Protein AF-A0A0F9FKD9-F1 (afdb_monomer)

pLDDT: mean 83.19, std 14.79, range [37.41, 97.12]

Organism: NCBI:txid412755

Secondary structure (DSSP, 8-state):
--TTSS-HHHHHHHHHS-TT-EEEE---B--HHHHHHHTT--------PPTT--SS-EEEEEEEEEETTEEEES--TTPEEEEEETT-GGGBPPHHHHHHHHHHHHHTTTTTSS--

Foldseek 3Di:
DDLVVDDPVVSCCVPPHDPDKDKAADDFAEDPVLLVVLVVDPDDDDPDDDVPDDPKDWPDFAWWDDDPRITIDHPDPPTDGDTDIRPPVVRYDGSVNSNVVVCCVVVVVVVVPPDD

Solvent-accessible surface area (backbone atoms only — not comparable to full-atom values): 7484 Å² total; per-residue (Å²): 132,65,82,86,81,46,58,67,69,61,49,48,48,72,75,76,51,75,88,87,56,50,78,41,72,77,73,75,26,67,53,70,70,42,54,47,40,48,76,66,51,88,77,84,83,86,85,74,83,59,92,90,64,70,98,60,58,69,84,48,78,43,58,31,38,80,55,99,66,26,39,40,33,60,96,50,97,81,42,44,79,48,70,46,50,52,77,50,75,93,41,54,53,52,49,65,60,48,35,57,52,51,48,52,62,61,56,60,61,61,72,76,74,76,81,129

Mean predicted aligned error: 8.18 Å

Sequence (116 aa):
MEKKEMPIFLSDILYNYSSSKIFIPELKSFMLSDFVRAFGFKKMKSRGMRAGEKKHEVLFDGSARKKDGYYIIGDDHNDVIMRYSSDIKHNLLSIEEIKERLDKIFKGGENENVES

Structure (mmCIF, N/CA/C/O backbone):
data_AF-A0A0F9FKD9-F1
#
_entry.id   AF-A0A0F9FKD9-F1
#
loop_
_atom_site.group_PDB
_atom_site.id
_atom_site.type_symbol
_atom_site.label_atom_id
_atom_site.label_alt_id
_atom_site.label_comp_id
_atom_site.label_asym_id
_atom_site.label_entity_id
_atom_site.label_seq_id
_atom_site.pdbx_PDB_ins_code
_atom_site.Cartn_x
_atom_site.Cartn_y
_atom_site.Cartn_z
_atom_site.occupancy
_atom_site.B_iso_or_equiv
_atom_site.auth_seq_id
_atom_site.auth_comp_id
_atom_site.auth_asym_id
_atom_site.auth_atom_id
_atom_site.pdbx_PDB_model_num
ATOM 1 N N . MET A 1 1 ? -2.888 21.280 -17.644 1.00 49.88 1 MET A N 1
ATOM 2 C CA . MET A 1 1 ? -2.66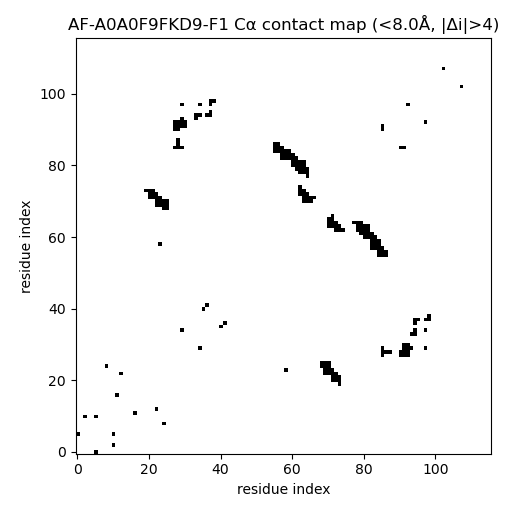2 20.998 -16.214 1.00 49.88 1 MET A CA 1
ATOM 3 C C . MET A 1 1 ? -1.304 21.564 -15.869 1.00 49.88 1 MET A C 1
ATOM 5 O O . MET A 1 1 ? -0.326 21.171 -16.502 1.00 49.88 1 MET A O 1
ATOM 9 N N . GLU A 1 2 ? -1.243 22.557 -14.989 1.00 50.66 2 GLU A N 1
ATOM 10 C CA . GLU A 1 2 ? 0.041 23.112 -14.568 1.00 50.66 2 GLU A CA 1
ATOM 11 C C . GLU A 1 2 ? 0.786 22.092 -13.696 1.00 50.66 2 GLU A C 1
ATOM 13 O O . GLU A 1 2 ? 0.181 21.341 -12.932 1.00 50.66 2 GLU A O 1
ATOM 18 N N . LYS A 1 3 ? 2.120 22.055 -13.796 1.00 52.66 3 LYS A N 1
ATOM 19 C CA . LYS A 1 3 ? 2.982 21.075 -13.107 1.00 52.66 3 LYS A CA 1
ATOM 20 C C . LYS A 1 3 ? 2.810 21.069 -11.574 1.00 52.66 3 LYS A C 1
ATOM 22 O O . LYS A 1 3 ? 3.179 20.093 -10.934 1.00 52.66 3 LYS A O 1
ATOM 27 N N . LYS A 1 4 ? 2.257 22.143 -10.998 1.00 52.41 4 LYS A N 1
ATOM 28 C CA . LYS A 1 4 ? 2.049 22.326 -9.553 1.00 52.41 4 LYS A CA 1
ATOM 29 C C . LYS A 1 4 ? 0.854 21.555 -8.977 1.00 52.41 4 LYS A C 1
ATOM 31 O O . LYS A 1 4 ? 0.845 21.310 -7.779 1.00 52.41 4 LYS A O 1
ATOM 36 N N . GLU A 1 5 ? -0.110 21.146 -9.800 1.00 55.28 5 GLU A N 1
ATOM 37 C CA . GLU A 1 5 ? -1.326 20.449 -9.338 1.00 55.28 5 GLU A CA 1
ATOM 38 C C . GLU A 1 5 ? -1.219 18.920 -9.440 1.00 55.28 5 GLU A C 1
ATOM 40 O O . GLU A 1 5 ? -2.100 18.184 -8.999 1.00 55.28 5 GLU A O 1
ATOM 45 N N . MET A 1 6 ? -0.143 18.418 -10.048 1.00 58.88 6 MET A N 1
ATOM 46 C CA . MET A 1 6 ? 0.032 16.996 -10.298 1.00 58.88 6 MET A CA 1
ATOM 47 C C . MET A 1 6 ? 0.805 16.334 -9.150 1.00 58.88 6 MET A C 1
ATOM 49 O O . MET A 1 6 ? 1.886 16.816 -8.802 1.00 58.88 6 MET A O 1
ATOM 53 N N . PRO A 1 7 ? 0.321 15.206 -8.591 1.00 75.12 7 PRO A N 1
ATOM 54 C CA . PRO A 1 7 ? 1.090 14.417 -7.637 1.00 75.12 7 PRO A CA 1
ATOM 55 C C . PRO A 1 7 ? 2.506 14.159 -8.156 1.00 75.12 7 PRO A C 1
ATOM 57 O O . PRO A 1 7 ? 2.671 13.774 -9.315 1.00 75.12 7 PRO A O 1
ATOM 60 N N . ILE A 1 8 ? 3.514 14.347 -7.294 1.00 78.00 8 ILE A N 1
ATOM 61 C CA . ILE A 1 8 ? 4.945 14.273 -7.651 1.00 78.00 8 ILE A CA 1
ATOM 62 C C . ILE A 1 8 ? 5.243 13.024 -8.489 1.00 78.00 8 ILE A C 1
ATOM 64 O O . ILE A 1 8 ? 5.867 13.134 -9.540 1.00 78.00 8 ILE A O 1
ATOM 68 N N . PHE A 1 9 ? 4.699 11.875 -8.082 1.00 82.38 9 PHE A N 1
ATOM 69 C CA . PHE A 1 9 ? 4.799 10.612 -8.811 1.00 82.38 9 PHE A CA 1
ATOM 70 C C . PHE A 1 9 ? 4.334 10.709 -10.273 1.00 82.38 9 PHE A C 1
ATOM 72 O O . PHE A 1 9 ? 5.080 10.364 -11.183 1.00 82.38 9 PHE A O 1
ATOM 79 N N . LEU A 1 10 ? 3.118 11.207 -10.515 1.00 82.19 10 LEU A N 1
ATOM 80 C CA . LEU A 1 10 ? 2.570 11.327 -11.868 1.00 82.19 10 LEU A CA 1
ATOM 81 C C . LEU A 1 10 ? 3.398 12.295 -12.715 1.00 82.19 10 LEU A C 1
ATOM 83 O O . LEU A 1 10 ? 3.633 12.033 -13.892 1.00 82.19 10 LEU A O 1
ATOM 87 N N . SER A 1 11 ? 3.880 13.382 -12.107 1.00 81.75 11 SER A N 1
ATOM 88 C CA . SER A 1 11 ? 4.758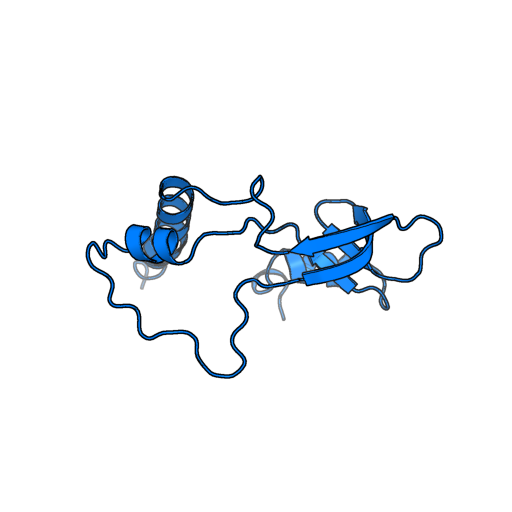 14.329 -12.792 1.00 81.75 11 SER A CA 1
ATOM 89 C C . SER A 1 11 ? 6.089 13.702 -13.193 1.00 81.75 11 SER A C 1
ATOM 91 O O . SER A 1 11 ? 6.545 13.906 -14.315 1.00 81.75 11 SER A O 1
ATOM 93 N N . ASP A 1 12 ? 6.677 12.892 -12.317 1.00 81.38 12 ASP A N 1
ATOM 94 C CA . ASP A 1 12 ? 7.953 12.237 -12.567 1.00 81.38 12 ASP A CA 1
ATOM 95 C C . ASP A 1 12 ? 7.833 11.240 -13.726 1.00 81.38 12 ASP A C 1
ATOM 97 O O . ASP A 1 12 ? 8.595 11.311 -14.689 1.00 81.38 12 ASP A O 1
ATOM 101 N N . ILE A 1 13 ? 6.794 10.399 -13.717 1.00 84.94 13 ILE A N 1
ATOM 102 C CA . ILE A 1 13 ? 6.544 9.439 -14.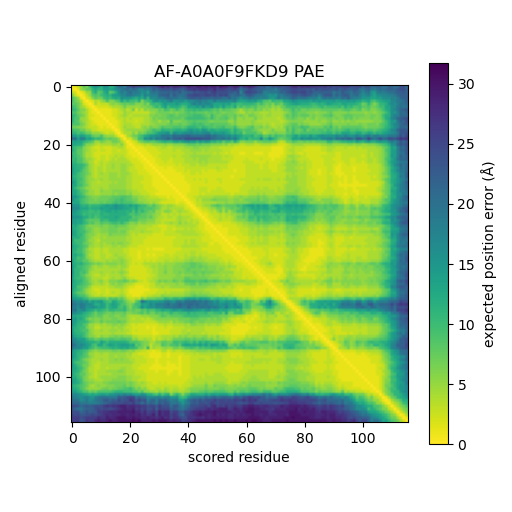800 1.00 84.94 13 ILE A CA 1
ATOM 103 C C . ILE A 1 13 ? 6.283 10.135 -16.138 1.00 84.94 13 ILE A C 1
ATOM 105 O O . ILE A 1 13 ? 6.879 9.757 -17.145 1.00 84.94 13 ILE A O 1
ATOM 109 N N . LEU A 1 14 ? 5.430 11.163 -16.165 1.00 82.12 14 LEU A N 1
ATOM 110 C CA . LEU A 1 14 ? 5.038 11.826 -17.413 1.00 82.12 14 LEU A CA 1
ATOM 111 C C . LEU A 1 14 ? 6.175 12.598 -18.085 1.00 82.12 14 LEU A C 1
ATOM 113 O O . LEU A 1 14 ? 6.185 12.698 -19.310 1.00 82.12 14 LEU A O 1
ATOM 117 N N . TYR A 1 15 ? 7.099 13.168 -17.310 1.00 80.75 15 TYR A N 1
ATOM 118 C CA . TYR A 1 15 ? 8.159 14.016 -17.859 1.00 80.75 15 TYR A CA 1
ATOM 119 C C . TYR A 1 15 ? 9.509 13.310 -18.005 1.00 80.75 15 TYR A C 1
ATOM 121 O O . TYR A 1 15 ? 10.297 13.734 -18.849 1.00 80.75 15 TYR A O 1
ATOM 129 N N . ASN A 1 16 ? 9.785 12.259 -17.225 1.00 77.94 16 ASN A N 1
ATOM 130 C CA . ASN A 1 16 ? 11.117 11.645 -17.176 1.00 77.94 16 ASN A CA 1
ATOM 131 C C . ASN A 1 16 ? 11.186 10.221 -17.748 1.00 77.94 16 ASN A C 1
ATOM 133 O O . ASN A 1 16 ? 12.289 9.706 -17.937 1.00 77.94 16 ASN A O 1
ATOM 137 N N . TYR A 1 17 ? 10.053 9.577 -18.049 1.00 77.62 17 TYR A N 1
ATOM 138 C CA . TYR A 1 17 ? 10.030 8.179 -18.486 1.00 77.62 17 TYR A CA 1
ATOM 139 C C . TYR A 1 17 ? 9.297 7.972 -19.819 1.00 77.62 17 TYR A C 1
ATOM 141 O O . TYR A 1 17 ? 8.393 8.715 -20.191 1.00 77.62 17 TYR A O 1
ATOM 149 N N . SER A 1 18 ? 9.708 6.940 -20.564 1.00 66.75 18 SER A N 1
ATOM 150 C CA . SER A 1 18 ? 9.110 6.578 -21.853 1.00 66.75 18 SER A CA 1
ATOM 151 C C . SER A 1 18 ? 7.795 5.811 -21.684 1.00 66.75 18 SER A C 1
ATOM 153 O O . SER A 1 18 ? 7.640 5.016 -20.754 1.00 66.75 18 SER A O 1
ATOM 155 N N . SER A 1 19 ? 6.874 5.990 -22.635 1.00 68.38 19 SER A N 1
ATOM 156 C CA . SER A 1 19 ? 5.638 5.204 -22.738 1.00 68.38 19 SER A CA 1
ATOM 157 C C . SER A 1 19 ? 5.920 3.697 -22.836 1.00 68.38 19 SER A C 1
ATOM 159 O O . SER A 1 19 ? 6.997 3.322 -23.285 1.00 68.38 19 SER A O 1
ATOM 161 N N . SER A 1 20 ? 4.918 2.872 -22.49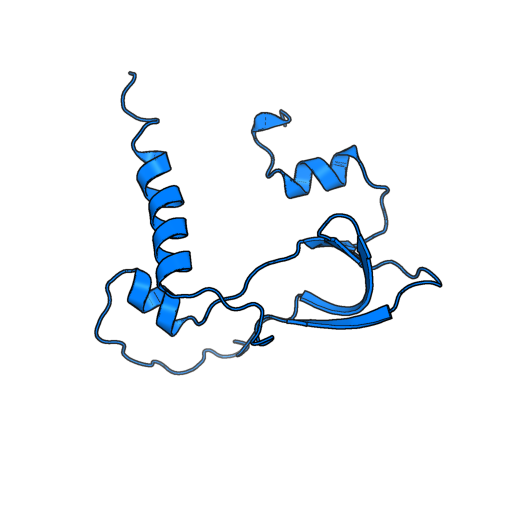5 1.00 80.00 20 SER A N 1
ATOM 162 C CA . SER A 1 20 ? 4.879 1.392 -22.578 1.00 80.00 20 SER A CA 1
ATOM 163 C C . SER A 1 20 ? 5.399 0.589 -21.379 1.00 80.00 20 SER A C 1
ATOM 165 O O . SER A 1 20 ? 5.513 -0.631 -21.481 1.00 80.00 20 SER A O 1
ATOM 167 N N . LYS A 1 21 ? 5.674 1.232 -20.240 1.00 86.12 21 LYS A N 1
ATOM 168 C CA . LYS A 1 21 ? 6.013 0.550 -18.979 1.00 86.12 21 LYS A CA 1
ATOM 169 C C . LYS A 1 21 ? 5.011 0.908 -17.887 1.00 86.12 21 LYS A C 1
ATOM 171 O O . LYS A 1 21 ? 4.428 1.992 -17.910 1.00 86.12 21 LYS A O 1
ATOM 176 N N . ILE A 1 22 ? 4.809 -0.000 -16.938 1.00 89.25 22 ILE A N 1
ATOM 177 C CA . ILE A 1 22 ? 4.008 0.257 -15.738 1.00 89.25 22 ILE A CA 1
ATOM 178 C C . ILE A 1 22 ? 4.972 0.611 -14.612 1.00 89.25 22 ILE A C 1
ATOM 180 O O . ILE A 1 22 ? 5.878 -0.158 -14.298 1.00 89.25 22 ILE A O 1
ATOM 184 N N . PHE A 1 23 ? 4.767 1.778 -14.010 1.00 89.50 23 PHE A N 1
ATOM 185 C CA . PHE A 1 23 ? 5.567 2.270 -12.895 1.00 89.50 23 PHE A CA 1
ATOM 186 C C . PHE A 1 23 ? 4.755 2.170 -11.611 1.00 89.50 23 PHE A C 1
ATOM 188 O O . PHE A 1 23 ? 3.635 2.675 -11.536 1.00 89.50 23 PHE A O 1
ATOM 195 N N . ILE A 1 24 ? 5.321 1.518 -10.603 1.00 90.50 24 ILE A N 1
ATOM 196 C CA . ILE A 1 24 ? 4.695 1.309 -9.300 1.00 90.50 24 ILE A CA 1
ATOM 197 C C . ILE A 1 24 ? 5.616 1.921 -8.241 1.00 90.50 24 ILE A C 1
ATOM 199 O O . ILE A 1 24 ? 6.753 1.469 -8.109 1.00 90.50 24 ILE A O 1
ATOM 203 N N . PRO A 1 25 ? 5.175 2.937 -7.483 1.00 90.38 25 PRO A N 1
ATOM 204 C CA . PRO A 1 25 ? 5.996 3.525 -6.433 1.00 90.38 25 PRO A CA 1
ATOM 205 C C . PRO A 1 25 ? 6.185 2.557 -5.265 1.00 90.38 25 PRO A C 1
ATOM 207 O O . PRO A 1 25 ? 5.326 1.722 -4.970 1.00 90.38 25 PRO A O 1
ATOM 210 N N . GLU A 1 26 ? 7.296 2.706 -4.552 1.00 89.06 26 GLU A N 1
ATOM 211 C CA . GLU A 1 26 ? 7.467 2.066 -3.253 1.00 89.06 26 GLU A CA 1
ATOM 212 C C . GLU A 1 26 ? 6.524 2.684 -2.218 1.00 89.06 26 GLU A C 1
ATOM 214 O O . GLU A 1 26 ? 6.605 3.865 -1.878 1.00 89.06 26 GLU A O 1
ATOM 219 N N . LEU A 1 27 ? 5.622 1.860 -1.693 1.00 90.31 27 LEU A N 1
ATOM 220 C CA . LEU A 1 27 ? 4.615 2.242 -0.717 1.00 90.31 27 LEU A CA 1
ATOM 221 C C . LEU A 1 27 ? 4.810 1.456 0.573 1.00 90.31 27 LEU A C 1
ATOM 223 O O . LEU A 1 27 ? 4.933 0.232 0.564 1.00 90.31 27 LEU A O 1
ATOM 227 N N . LYS A 1 28 ? 4.778 2.150 1.709 1.00 91.81 28 LYS A N 1
ATOM 228 C CA . LYS A 1 28 ? 4.601 1.479 2.998 1.00 91.81 28 LYS A CA 1
ATOM 229 C C . LYS A 1 28 ? 3.149 1.028 3.144 1.00 91.81 28 LYS A C 1
ATOM 231 O O . LYS A 1 28 ? 2.230 1.722 2.713 1.00 91.81 28 LYS A O 1
ATOM 236 N N . SER A 1 29 ? 2.951 -0.121 3.772 1.00 95.38 29 SER A N 1
ATOM 237 C CA . SER A 1 29 ? 1.632 -0.681 4.074 1.00 95.38 29 SER A CA 1
ATOM 238 C C . SER A 1 29 ? 1.253 -0.416 5.528 1.00 95.38 29 SER A C 1
ATOM 240 O O . SER A 1 29 ? 2.081 0.018 6.322 1.00 95.38 29 SER A O 1
ATOM 242 N N . PHE A 1 30 ? 0.006 -0.663 5.906 1.00 95.50 30 PHE A N 1
ATOM 243 C CA . PHE A 1 30 ? -0.433 -0.556 7.295 1.00 95.50 30 PHE A CA 1
ATOM 244 C C . PHE A 1 30 ? -1.519 -1.581 7.595 1.00 95.50 30 PHE A C 1
ATOM 246 O O . PHE A 1 30 ? -2.264 -2.005 6.713 1.00 95.50 30 PHE A O 1
ATOM 253 N N . MET A 1 31 ? -1.637 -1.946 8.867 1.00 93.94 31 MET A N 1
ATOM 254 C CA . MET A 1 31 ? -2.750 -2.757 9.340 1.00 93.94 31 MET A CA 1
ATOM 255 C C . MET A 1 31 ? -3.987 -1.875 9.502 1.00 93.94 31 MET A C 1
ATOM 257 O O . MET A 1 31 ? -3.939 -0.836 10.162 1.00 93.94 31 MET A O 1
ATOM 261 N N . LEU A 1 32 ? -5.130 -2.306 8.963 1.00 93.00 32 LEU A N 1
ATOM 262 C CA . LEU A 1 32 ? -6.382 -1.547 9.075 1.00 93.00 32 LEU A CA 1
ATOM 263 C C . LEU A 1 32 ? -6.779 -1.291 10.540 1.00 93.00 32 LEU A C 1
ATOM 265 O O . LEU A 1 32 ? -7.277 -0.219 10.872 1.00 93.00 32 LEU A O 1
ATOM 269 N N . SER A 1 33 ? -6.519 -2.245 11.438 1.00 92.25 33 SER A N 1
ATOM 270 C CA . SER A 1 33 ? -6.759 -2.074 12.876 1.00 92.25 33 SER A CA 1
ATOM 271 C C . SER A 1 33 ? -5.939 -0.939 13.484 1.00 92.25 33 SER A C 1
ATOM 273 O O . SER A 1 33 ? -6.429 -0.222 14.353 1.00 92.25 33 SER A O 1
ATOM 275 N N . ASP A 1 34 ? -4.699 -0.782 13.034 1.00 93.75 34 ASP A N 1
ATOM 276 C CA . ASP A 1 34 ? -3.765 0.219 13.540 1.00 93.75 34 ASP A CA 1
ATOM 277 C C . ASP A 1 34 ? -4.113 1.597 12.993 1.00 93.75 34 ASP A C 1
ATOM 279 O O . ASP A 1 34 ? -4.134 2.566 13.748 1.00 93.75 34 ASP A O 1
ATOM 283 N N . PHE A 1 35 ? -4.538 1.661 11.731 1.00 94.44 35 PHE A N 1
ATOM 284 C CA . PHE A 1 35 ? -5.140 2.854 11.146 1.00 94.44 35 PHE A CA 1
ATOM 285 C C . PHE A 1 35 ? -6.378 3.313 11.927 1.00 94.44 35 PHE A C 1
ATOM 287 O O . PHE A 1 35 ? -6.438 4.452 12.375 1.00 94.44 35 PHE A O 1
ATOM 294 N N . VAL A 1 36 ? -7.340 2.425 12.192 1.00 93.12 36 VAL A N 1
ATOM 295 C CA . VAL A 1 36 ? -8.553 2.773 12.958 1.00 93.12 36 VAL A CA 1
ATOM 296 C C . VAL A 1 36 ? -8.218 3.228 14.386 1.00 93.12 36 VAL A C 1
ATOM 298 O O . VAL A 1 36 ? -8.810 4.184 14.891 1.00 93.12 36 VAL A O 1
ATOM 301 N N . ARG A 1 37 ? -7.234 2.598 15.038 1.00 93.38 37 ARG A N 1
ATOM 302 C CA . ARG A 1 37 ? -6.732 3.042 16.351 1.00 93.38 37 ARG A CA 1
ATOM 303 C C . ARG A 1 37 ? -6.034 4.398 16.282 1.00 93.38 37 ARG A C 1
ATOM 305 O O . ARG A 1 37 ? -6.164 5.175 17.227 1.00 93.38 37 ARG A O 1
ATOM 312 N N . ALA A 1 38 ? -5.319 4.694 15.196 1.00 93.75 38 ALA A N 1
ATOM 313 C CA . ALA A 1 38 ? -4.675 5.987 14.978 1.00 93.75 38 ALA A CA 1
ATOM 314 C C . ALA A 1 38 ? -5.698 7.134 14.919 1.00 93.75 38 ALA A C 1
ATOM 316 O O . ALA A 1 38 ? -5.427 8.195 15.469 1.00 93.75 38 ALA A O 1
ATOM 317 N N . PHE A 1 39 ? -6.905 6.886 14.395 1.00 89.94 39 PHE A N 1
ATOM 318 C CA . PHE A 1 39 ? -8.046 7.816 14.462 1.00 89.94 39 PHE A CA 1
ATOM 319 C C . PHE A 1 39 ? -8.665 7.980 15.864 1.00 89.94 39 PHE A C 1
ATOM 321 O O . PHE A 1 39 ? -9.584 8.774 16.043 1.00 89.94 39 PHE A O 1
ATOM 328 N N . GLY A 1 40 ? -8.207 7.231 16.871 1.00 89.62 40 GLY A N 1
ATOM 329 C CA . GLY A 1 40 ? -8.691 7.331 18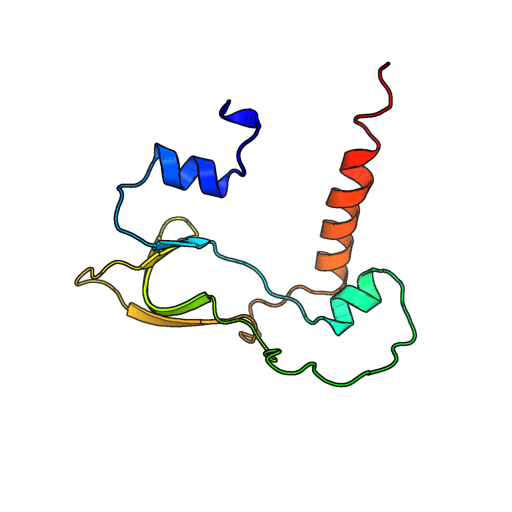.253 1.00 89.62 40 GLY A CA 1
ATOM 330 C C . GLY A 1 40 ? -9.808 6.350 18.625 1.00 89.62 40 GLY A C 1
ATOM 331 O O . GLY A 1 40 ? -10.278 6.355 19.767 1.00 89.62 40 GLY A O 1
ATOM 332 N N . PHE A 1 41 ? -10.217 5.452 17.723 1.00 90.56 41 PHE A N 1
ATOM 333 C CA . PHE A 1 41 ? -11.231 4.444 18.034 1.00 90.56 41 PHE A CA 1
ATOM 334 C C . PHE A 1 41 ? -10.650 3.308 18.890 1.00 90.56 41 PHE A C 1
ATOM 336 O O . PHE A 1 41 ? -9.822 2.515 18.443 1.00 90.56 41 PHE A O 1
ATOM 343 N N . LYS A 1 42 ? -11.122 3.192 20.140 1.00 85.00 42 LYS A N 1
ATOM 344 C CA . LYS A 1 42 ? -10.669 2.159 21.099 1.00 85.00 42 LYS A CA 1
ATOM 345 C C . LYS A 1 42 ? -11.428 0.833 21.002 1.00 85.00 42 LYS A C 1
ATOM 347 O O . LYS A 1 42 ? -10.898 -0.206 21.384 1.00 85.00 42 LYS A O 1
ATOM 352 N N . LYS A 1 43 ? -12.676 0.857 20.525 1.00 87.00 43 LYS A N 1
ATOM 353 C CA . LYS A 1 43 ? -13.533 -0.329 20.370 1.00 87.00 43 LYS A CA 1
ATOM 354 C C . LYS A 1 43 ? -13.934 -0.470 18.908 1.00 87.00 43 LYS A C 1
ATOM 356 O O . LYS A 1 43 ? -14.390 0.493 18.303 1.00 87.00 43 LYS A O 1
ATOM 361 N N . MET A 1 44 ? -13.787 -1.674 18.363 1.00 87.06 44 MET A N 1
ATOM 362 C CA . MET A 1 44 ? -14.118 -1.991 16.974 1.00 87.06 44 MET A CA 1
ATOM 363 C C . MET A 1 44 ? -15.100 -3.159 16.934 1.00 87.06 44 MET A C 1
ATOM 365 O O . MET A 1 44 ? -14.919 -4.148 17.643 1.00 87.06 44 MET A O 1
ATOM 369 N N . LYS A 1 45 ? -16.130 -3.057 16.089 1.00 89.25 45 LYS A N 1
ATOM 370 C CA . LYS A 1 45 ? -17.035 -4.169 15.779 1.00 89.25 45 LYS A CA 1
ATOM 371 C C . LYS A 1 45 ? -16.663 -4.732 14.412 1.00 89.25 45 LYS A C 1
ATOM 373 O O . LYS A 1 45 ? -16.780 -4.026 13.414 1.00 89.25 45 LYS A O 1
ATOM 378 N N . SER A 1 46 ? -16.259 -5.999 14.362 1.00 8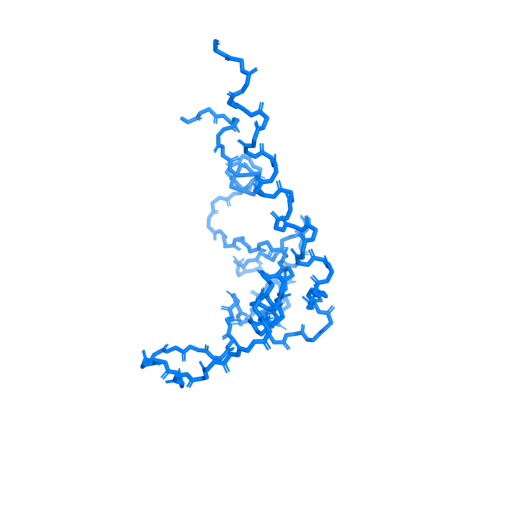6.75 46 SER A N 1
ATOM 379 C CA . SER A 1 46 ? -16.059 -6.691 13.088 1.00 86.75 46 SER A CA 1
ATOM 380 C C . SER A 1 46 ? -17.411 -6.947 12.418 1.00 86.75 46 SER A C 1
ATOM 382 O O . SER A 1 46 ? -18.331 -7.463 13.055 1.00 86.75 46 SER A O 1
ATOM 384 N N . ARG A 1 47 ? -17.541 -6.562 11.144 1.00 92.06 47 ARG A N 1
ATOM 385 C CA . ARG A 1 47 ? -18.708 -6.878 10.301 1.00 92.06 47 ARG A CA 1
ATOM 386 C C . ARG A 1 47 ? -18.449 -8.044 9.337 1.00 92.06 47 ARG A C 1
ATOM 388 O O . ARG A 1 47 ? -19.339 -8.384 8.568 1.00 92.06 47 ARG A O 1
ATOM 395 N N . GLY A 1 48 ? -17.265 -8.656 9.402 1.00 91.75 48 GLY A N 1
ATOM 396 C CA . GLY A 1 48 ? -16.802 -9.617 8.400 1.00 91.75 48 GLY A CA 1
ATOM 397 C C . GLY A 1 48 ? -16.333 -8.943 7.106 1.00 91.75 48 GLY A C 1
ATOM 398 O O . GLY A 1 48 ? -16.433 -7.726 6.958 1.00 91.75 48 GLY A O 1
ATOM 399 N N . MET A 1 49 ? -15.792 -9.751 6.192 1.00 95.31 49 MET A N 1
ATOM 400 C CA . MET A 1 49 ? -15.367 -9.306 4.861 1.00 95.31 49 MET A CA 1
ATOM 401 C C . MET A 1 49 ? -16.574 -9.152 3.939 1.00 95.31 49 MET A C 1
ATOM 403 O O . MET A 1 49 ? -17.507 -9.959 3.990 1.00 95.31 49 MET A O 1
ATOM 407 N N . ARG A 1 50 ? -16.551 -8.144 3.069 1.00 96.81 50 ARG A N 1
ATOM 408 C CA . ARG A 1 50 ? -17.545 -8.009 1.998 1.00 96.81 50 ARG A CA 1
ATOM 409 C C . ARG A 1 50 ? -17.232 -8.977 0.855 1.00 96.81 50 ARG A C 1
ATOM 411 O O . ARG A 1 50 ? -16.096 -9.416 0.681 1.00 96.81 50 ARG A O 1
ATOM 418 N N . ALA A 1 51 ? -18.248 -9.310 0.058 1.00 97.12 51 ALA A N 1
ATOM 419 C CA . ALA A 1 51 ? -18.060 -10.147 -1.125 1.00 97.12 51 ALA A CA 1
ATOM 420 C C . ALA A 1 51 ? -17.066 -9.484 -2.097 1.00 97.12 51 ALA A C 1
ATOM 422 O O . ALA A 1 51 ? -17.229 -8.318 -2.448 1.00 97.12 51 ALA A O 1
ATOM 423 N N . GLY A 1 52 ? -16.034 -10.227 -2.505 1.00 96.50 52 GLY A N 1
ATOM 424 C CA . GLY A 1 52 ? -14.973 -9.740 -3.395 1.00 96.50 52 GLY A CA 1
ATOM 425 C C . GLY A 1 52 ? -13.852 -8.942 -2.715 1.00 96.50 52 GLY A C 1
ATOM 4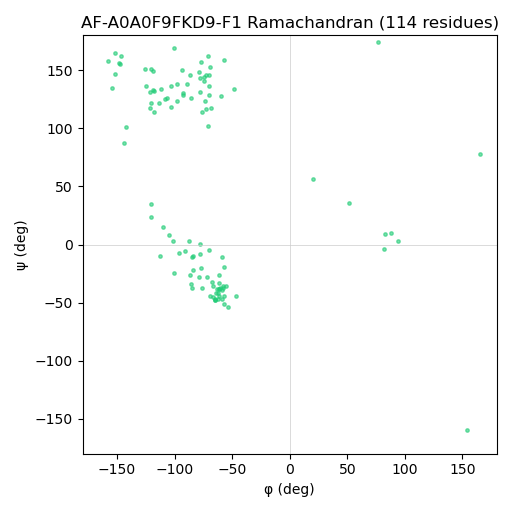26 O O . GLY A 1 52 ? -12.885 -8.591 -3.387 1.00 96.50 52 GLY A O 1
ATOM 427 N N . GLU A 1 53 ? -13.932 -8.679 -1.407 1.00 97.12 53 GLU A N 1
ATOM 428 C CA . GLU A 1 53 ? -12.865 -7.999 -0.665 1.00 97.12 53 GLU A CA 1
ATOM 429 C C . GLU A 1 53 ? -11.637 -8.909 -0.514 1.00 97.12 53 GLU A C 1
ATOM 431 O O . GLU A 1 53 ? -11.757 -10.099 -0.204 1.00 97.12 53 GLU A O 1
ATOM 436 N N . LYS A 1 54 ? -10.438 -8.356 -0.721 1.00 95.75 54 LYS A N 1
ATOM 437 C CA . LYS A 1 54 ? -9.172 -9.059 -0.485 1.00 95.75 54 LYS A CA 1
ATOM 438 C C . LYS A 1 54 ? -8.656 -8.754 0.918 1.00 95.75 54 LYS A C 1
ATOM 440 O O . LYS A 1 54 ? -8.878 -7.678 1.457 1.00 95.75 54 LYS A O 1
ATOM 445 N N . LYS A 1 55 ? -7.933 -9.709 1.514 1.00 92.69 55 LYS A N 1
ATOM 446 C CA . LYS A 1 55 ? -7.273 -9.507 2.821 1.00 92.69 55 LYS A CA 1
ATOM 447 C C . LYS A 1 55 ? -6.064 -8.575 2.730 1.00 92.69 55 LYS A C 1
ATOM 449 O O . LYS A 1 55 ? -5.713 -7.935 3.714 1.00 92.69 55 LYS A O 1
ATOM 454 N N . HIS A 1 56 ? -5.432 -8.545 1.564 1.00 95.25 56 HIS A N 1
ATOM 455 C CA . HIS A 1 56 ? -4.265 -7.741 1.250 1.00 95.25 56 HIS A CA 1
ATOM 456 C C . HIS A 1 56 ? -4.260 -7.422 -0.239 1.00 95.25 56 HIS A C 1
ATOM 458 O O . HIS A 1 56 ? -4.679 -8.235 -1.067 1.00 95.25 56 HIS A O 1
ATOM 464 N N . GLU A 1 57 ? -3.755 -6.242 -0.569 1.00 95.88 57 GLU A N 1
ATOM 465 C CA . GLU A 1 57 ? -3.551 -5.812 -1.945 1.00 95.88 57 GLU A CA 1
ATOM 466 C C . GLU A 1 57 ? -2.198 -6.277 -2.482 1.00 95.88 57 GLU A C 1
ATOM 468 O O . GLU A 1 57 ? -1.203 -6.344 -1.747 1.00 95.88 57 GLU A O 1
ATOM 473 N N . VAL A 1 58 ? -2.183 -6.585 -3.778 1.00 95.69 58 VAL A N 1
ATOM 474 C CA . VAL A 1 58 ? -1.003 -6.957 -4.565 1.00 95.69 58 VAL A CA 1
ATOM 475 C C . VAL A 1 58 ? -0.880 -5.933 -5.681 1.00 95.69 58 VAL A C 1
ATOM 477 O O . VAL A 1 58 ? -1.816 -5.777 -6.463 1.00 95.69 58 VAL A O 1
ATOM 480 N N . LEU A 1 59 ? 0.252 -5.236 -5.740 1.00 94.38 59 LEU A N 1
ATOM 481 C CA . LEU A 1 59 ? 0.510 -4.247 -6.785 1.00 94.38 59 LEU A CA 1
ATOM 482 C C . LEU A 1 59 ? 1.068 -4.914 -8.042 1.00 94.38 59 LEU A C 1
ATOM 484 O O . LEU A 1 59 ? 0.680 -4.542 -9.144 1.00 94.38 59 LEU A O 1
ATOM 488 N N . PHE A 1 60 ? 1.920 -5.929 -7.877 1.00 93.19 60 PHE A N 1
ATOM 489 C CA . PHE A 1 60 ? 2.326 -6.814 -8.965 1.00 93.19 60 PHE A CA 1
ATOM 490 C C . PHE A 1 60 ? 2.837 -8.164 -8.455 1.00 93.19 60 PHE A C 1
ATOM 492 O O . PHE A 1 60 ? 3.257 -8.302 -7.302 1.00 93.19 60 PHE A O 1
ATOM 499 N N . ASP A 1 61 ? 2.795 -9.151 -9.342 1.00 92.69 61 ASP A N 1
ATOM 500 C CA . ASP A 1 61 ? 3.330 -10.496 -9.152 1.00 92.69 61 ASP A CA 1
ATOM 501 C C . ASP A 1 61 ? 3.937 -10.930 -10.492 1.00 92.69 61 ASP A C 1
ATOM 503 O O . ASP A 1 61 ? 3.204 -11.202 -11.445 1.00 92.69 61 ASP A O 1
ATOM 507 N N . GLY A 1 62 ? 5.263 -10.852 -10.617 1.00 90.75 62 GLY A N 1
ATOM 508 C CA . GLY A 1 62 ? 5.953 -11.111 -11.880 1.00 90.75 62 GLY A CA 1
ATOM 509 C C . GLY A 1 62 ? 7.302 -10.410 -12.015 1.00 90.75 62 GLY A C 1
ATOM 510 O O . GLY A 1 62 ? 7.936 -10.031 -11.031 1.00 90.75 62 GLY A O 1
ATOM 511 N N . SER A 1 63 ? 7.753 -10.269 -13.258 1.00 91.56 63 SER A N 1
ATOM 512 C CA . SER A 1 63 ? 9.031 -9.645 -13.601 1.00 91.56 63 SER A CA 1
ATOM 513 C C . SER A 1 63 ? 8.972 -8.128 -13.429 1.00 91.56 63 SER A C 1
ATOM 515 O O . SER A 1 63 ? 8.122 -7.462 -14.022 1.00 91.56 63 SER A O 1
ATOM 517 N N . ALA A 1 64 ? 9.875 -7.585 -12.614 1.00 91.81 64 ALA A N 1
ATOM 518 C CA . ALA A 1 64 ? 10.049 -6.148 -12.464 1.00 91.81 64 ALA A CA 1
ATOM 519 C C . ALA A 1 64 ? 11.505 -5.783 -12.161 1.00 91.81 64 ALA A C 1
ATOM 521 O O . ALA A 1 64 ? 12.263 -6.560 -11.571 1.00 91.81 64 ALA A O 1
ATOM 522 N N . ARG A 1 65 ? 11.875 -4.541 -12.477 1.00 90.19 65 ARG A N 1
ATOM 523 C CA . ARG A 1 65 ? 13.131 -3.920 -12.041 1.00 90.19 65 ARG A CA 1
ATOM 524 C C . ARG A 1 65 ? 12.856 -2.800 -11.051 1.00 90.19 65 ARG A C 1
ATOM 526 O O . ARG A 1 65 ? 12.039 -1.922 -11.313 1.00 90.19 65 ARG A O 1
ATOM 533 N N . LYS A 1 66 ? 13.612 -2.772 -9.954 1.00 89.12 66 LYS A N 1
ATOM 534 C CA . LYS A 1 66 ? 13.620 -1.650 -9.011 1.00 89.12 66 LYS A CA 1
ATOM 535 C C . LYS A 1 66 ? 14.610 -0.569 -9.464 1.00 89.12 66 LYS A C 1
ATOM 537 O O . LYS A 1 66 ? 15.777 -0.876 -9.704 1.00 89.12 66 LYS A O 1
ATOM 542 N N . LYS A 1 67 ? 14.162 0.680 -9.595 1.00 86.44 67 LYS A N 1
ATOM 543 C CA . LYS A 1 67 ? 14.988 1.843 -9.963 1.00 86.44 67 LYS A CA 1
ATOM 544 C C . LYS A 1 67 ? 14.360 3.130 -9.420 1.00 86.44 67 LYS A C 1
ATOM 546 O O . LYS A 1 67 ? 13.159 3.312 -9.556 1.00 86.44 67 LYS A O 1
ATOM 551 N N . ASP A 1 68 ? 15.173 4.003 -8.825 1.00 84.19 68 ASP A N 1
ATOM 552 C CA . ASP A 1 68 ? 14.788 5.358 -8.386 1.00 84.19 68 ASP A CA 1
A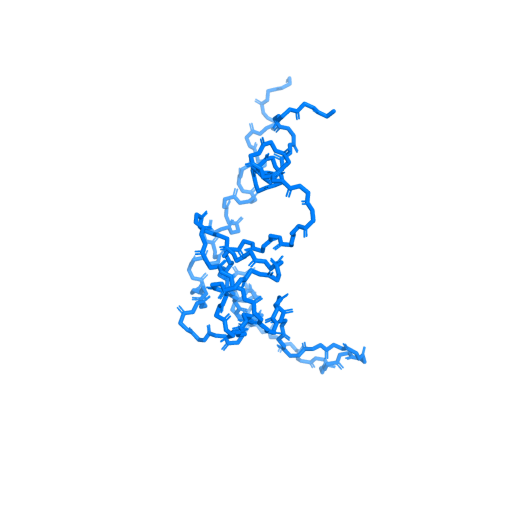TOM 553 C C . ASP A 1 68 ? 13.519 5.421 -7.506 1.00 84.19 68 ASP A C 1
ATOM 555 O O . ASP A 1 68 ? 12.733 6.356 -7.589 1.00 84.19 68 ASP A O 1
ATOM 559 N N . GLY A 1 69 ? 13.309 4.413 -6.649 1.00 85.38 69 GLY A N 1
ATOM 560 C CA . GLY A 1 69 ? 12.129 4.322 -5.773 1.00 85.38 69 GLY A CA 1
ATOM 561 C C . GLY A 1 69 ? 10.872 3.744 -6.438 1.00 85.38 69 GLY A C 1
ATOM 562 O O . GLY A 1 69 ? 9.795 3.758 -5.836 1.00 85.38 69 GLY A O 1
ATOM 563 N N . TYR A 1 70 ? 11.001 3.218 -7.658 1.00 88.31 70 TYR A N 1
ATOM 564 C CA . TYR A 1 70 ? 9.932 2.583 -8.423 1.00 88.31 70 TYR A CA 1
ATOM 565 C C . TYR A 1 70 ? 10.238 1.120 -8.723 1.00 88.31 70 TYR A C 1
ATOM 567 O O . TYR A 1 70 ? 11.385 0.741 -8.963 1.00 88.31 70 TYR A O 1
ATOM 575 N N . TYR A 1 71 ? 9.183 0.319 -8.818 1.00 90.06 71 TYR A N 1
ATOM 576 C CA . TYR A 1 71 ? 9.173 -0.923 -9.574 1.00 90.06 71 TYR A CA 1
ATOM 577 C C . TYR A 1 71 ? 8.674 -0.630 -10.985 1.00 90.06 71 TYR A C 1
ATOM 579 O O . TYR A 1 71 ? 7.631 -0.004 -11.172 1.00 90.06 71 TYR A O 1
ATOM 587 N N . ILE A 1 72 ? 9.434 -1.072 -11.977 1.00 89.56 72 ILE A N 1
ATOM 588 C CA . ILE A 1 72 ? 9.155 -0.866 -13.392 1.00 89.56 72 ILE A CA 1
ATOM 589 C C . ILE A 1 72 ? 8.853 -2.231 -13.997 1.00 89.56 72 ILE A C 1
ATOM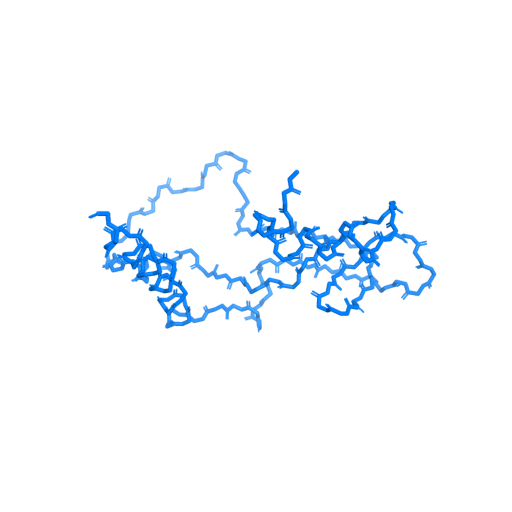 591 O O . ILE A 1 72 ? 9.695 -3.125 -13.932 1.00 89.56 72 ILE A O 1
ATOM 595 N N . ILE A 1 73 ? 7.666 -2.371 -14.578 1.00 90.12 73 ILE A N 1
ATOM 596 C CA . ILE A 1 73 ? 7.219 -3.575 -15.281 1.00 90.12 73 ILE A CA 1
ATOM 597 C C . ILE A 1 73 ? 7.201 -3.263 -16.773 1.00 90.12 73 ILE A C 1
ATOM 599 O O . ILE A 1 73 ? 6.552 -2.305 -17.207 1.00 90.12 73 ILE A O 1
ATOM 603 N N . GLY A 1 74 ? 7.895 -4.075 -17.559 1.00 80.31 74 GLY A N 1
ATOM 604 C CA . GLY A 1 74 ? 7.919 -3.937 -19.008 1.00 80.31 74 GLY A CA 1
ATOM 605 C C . GLY A 1 74 ? 9.050 -4.748 -19.607 1.00 80.31 74 GLY A C 1
ATOM 606 O O . GLY A 1 74 ? 10.076 -4.157 -19.915 1.00 80.31 74 GLY A O 1
ATOM 607 N N . ASP A 1 75 ? 8.815 -6.061 -19.707 1.00 67.38 75 ASP A N 1
ATOM 608 C CA . ASP A 1 75 ? 9.569 -7.104 -20.427 1.00 67.38 75 ASP A CA 1
ATOM 609 C C . ASP A 1 75 ? 11.031 -6.758 -20.774 1.00 67.38 75 ASP A C 1
ATOM 611 O O . ASP A 1 75 ? 11.435 -6.750 -21.938 1.00 67.38 75 ASP A O 1
ATOM 615 N N . ASP A 1 76 ? 11.830 -6.423 -19.757 1.00 71.56 76 ASP A N 1
ATOM 616 C CA . ASP A 1 76 ? 13.258 -6.166 -19.918 1.00 71.56 76 ASP A CA 1
ATOM 617 C C . ASP A 1 76 ? 14.023 -7.454 -19.531 1.00 71.56 76 ASP A C 1
ATOM 619 O O . ASP A 1 76 ? 13.756 -8.078 -18.505 1.00 71.56 76 ASP A O 1
ATOM 623 N N . HIS A 1 77 ? 15.062 -7.827 -20.290 1.00 66.69 77 HIS A N 1
ATOM 624 C CA . HIS A 1 77 ? 15.886 -9.024 -20.017 1.00 66.69 77 HIS A CA 1
ATOM 625 C C . HIS A 1 77 ? 16.587 -9.046 -18.641 1.00 66.69 77 HIS A C 1
ATOM 627 O O . HIS A 1 77 ? 17.143 -10.070 -18.253 1.00 66.69 77 HIS A O 1
ATOM 633 N N . ASN A 1 78 ? 16.583 -7.925 -17.915 1.00 76.75 78 ASN A N 1
ATOM 634 C CA . ASN A 1 78 ? 17.220 -7.771 -16.605 1.00 76.75 78 ASN A CA 1
ATOM 635 C C . ASN A 1 78 ? 16.214 -7.753 -15.440 1.00 76.75 78 ASN A C 1
ATOM 637 O O . ASN A 1 78 ? 16.595 -7.421 -14.315 1.00 76.75 78 ASN A O 1
ATOM 641 N N . ASP A 1 79 ? 14.938 -8.039 -15.698 1.00 84.12 79 ASP A N 1
ATOM 642 C CA . ASP A 1 79 ? 13.910 -8.030 -14.663 1.00 84.12 79 ASP A CA 1
ATOM 643 C C . ASP A 1 79 ? 14.047 -9.227 -13.714 1.00 84.12 79 ASP A C 1
ATOM 645 O O . ASP A 1 79 ? 14.418 -10.337 -14.101 1.00 84.12 79 ASP A O 1
ATOM 649 N N . VAL A 1 80 ? 13.717 -9.000 -12.443 1.00 85.56 80 VAL A N 1
ATOM 650 C CA . VAL A 1 80 ? 13.700 -10.040 -11.412 1.00 85.56 80 VAL A CA 1
ATOM 651 C C . VAL A 1 80 ? 12.255 -10.435 -11.141 1.00 85.56 80 VAL A C 1
ATOM 653 O O . VAL A 1 80 ? 11.386 -9.575 -10.997 1.00 85.56 80 VAL A O 1
ATOM 656 N N . ILE A 1 81 ? 11.997 -11.739 -11.033 1.00 87.44 81 ILE A N 1
ATOM 657 C CA . ILE A 1 81 ? 10.682 -12.249 -10.639 1.00 87.44 81 ILE A CA 1
ATOM 658 C C . ILE A 1 81 ? 10.482 -11.980 -9.148 1.00 87.44 81 ILE A C 1
ATOM 660 O O . ILE A 1 81 ? 11.207 -12.514 -8.305 1.00 87.44 81 ILE A O 1
ATOM 664 N N . MET A 1 82 ? 9.491 -11.159 -8.818 1.00 89.81 82 MET A N 1
ATOM 665 C CA . MET A 1 82 ? 9.121 -10.861 -7.441 1.00 89.81 82 MET A CA 1
ATOM 666 C C . MET A 1 82 ? 7.642 -10.504 -7.315 1.00 89.81 82 MET A C 1
ATOM 668 O O . MET A 1 82 ? 6.955 -10.184 -8.283 1.00 89.81 82 MET A O 1
ATOM 672 N N . ARG A 1 83 ? 7.159 -10.527 -6.076 1.00 91.06 83 ARG A N 1
ATOM 673 C CA . ARG A 1 83 ? 5.806 -10.113 -5.722 1.00 91.06 83 ARG A CA 1
ATOM 674 C C . ARG A 1 83 ? 5.873 -8.937 -4.770 1.00 91.06 83 ARG A C 1
ATOM 676 O O . ARG A 1 83 ? 6.578 -9.001 -3.762 1.00 91.06 83 ARG A O 1
ATOM 683 N N . TYR A 1 84 ? 5.099 -7.898 -5.059 1.00 93.44 84 TYR A N 1
ATOM 684 C CA . TYR A 1 84 ? 4.985 -6.730 -4.199 1.00 93.44 84 TYR A CA 1
ATOM 685 C C . TYR A 1 84 ? 3.553 -6.570 -3.702 1.00 93.44 84 TYR A C 1
ATOM 687 O O . TYR A 1 84 ? 2.615 -6.334 -4.470 1.00 93.44 84 TYR A O 1
ATOM 695 N N . SER A 1 85 ? 3.384 -6.740 -2.394 1.00 94.44 85 SER A N 1
ATOM 696 C CA . SER A 1 85 ? 2.083 -6.805 -1.742 1.00 94.44 85 SER A CA 1
ATOM 697 C C . SER A 1 85 ? 2.108 -6.207 -0.339 1.00 94.44 85 SER A C 1
ATOM 699 O O . SER A 1 85 ? 3.158 -6.005 0.272 1.00 94.44 85 SER A O 1
ATOM 701 N N . SER A 1 86 ? 0.919 -5.901 0.169 1.00 94.62 86 SER A N 1
ATOM 702 C CA . SER A 1 86 ? 0.741 -5.200 1.447 1.00 94.62 86 SER A CA 1
ATOM 703 C C . SER A 1 86 ? 0.928 -6.064 2.700 1.00 94.62 86 SER A C 1
ATOM 705 O O . SER A 1 86 ? 0.989 -5.541 3.810 1.00 94.62 86 SER A O 1
ATOM 707 N N . ASP A 1 87 ? 1.070 -7.381 2.544 1.00 90.94 87 ASP A N 1
ATOM 708 C CA . ASP A 1 87 ? 1.339 -8.349 3.616 1.00 90.94 87 ASP A CA 1
ATOM 709 C C . ASP A 1 87 ? 2.841 -8.545 3.911 1.00 90.94 87 ASP A C 1
ATOM 711 O O . ASP A 1 87 ? 3.220 -9.335 4.783 1.00 90.94 87 ASP A O 1
ATOM 715 N N . ILE A 1 88 ? 3.717 -7.799 3.230 1.00 88.06 88 ILE A N 1
ATOM 716 C CA . ILE A 1 88 ? 5.163 -7.816 3.461 1.00 88.06 88 ILE A CA 1
ATOM 717 C C . ILE A 1 88 ? 5.488 -7.137 4.806 1.00 88.06 88 ILE A C 1
ATOM 719 O O . ILE A 1 88 ? 5.535 -5.913 4.930 1.00 88.06 88 ILE A O 1
ATOM 723 N N . LYS A 1 89 ? 5.750 -7.959 5.832 1.00 76.50 89 LYS A N 1
ATOM 724 C CA . LYS A 1 89 ? 5.858 -7.541 7.246 1.00 76.50 89 LYS A CA 1
ATOM 725 C C . LYS A 1 89 ? 6.874 -6.434 7.538 1.00 76.50 89 LYS A C 1
ATOM 727 O O . LYS A 1 89 ? 6.632 -5.614 8.414 1.00 76.50 89 LYS A O 1
ATOM 732 N N . HIS A 1 90 ? 8.007 -6.410 6.840 1.00 77.00 90 HIS A N 1
ATOM 733 C CA . HIS A 1 90 ? 9.074 -5.431 7.084 1.00 77.00 90 HIS A CA 1
ATOM 734 C C . HIS A 1 90 ? 8.776 -4.040 6.499 1.00 77.00 90 HIS A C 1
ATOM 736 O O . HIS A 1 90 ? 9.583 -3.128 6.648 1.00 77.00 90 HIS A O 1
ATOM 742 N N . ASN A 1 91 ? 7.620 -3.864 5.853 1.00 84.81 91 ASN A N 1
ATOM 743 C CA . ASN A 1 91 ? 7.208 -2.618 5.215 1.00 84.81 91 ASN A CA 1
ATOM 744 C C . ASN A 1 91 ? 5.887 -2.063 5.790 1.00 84.81 91 ASN A C 1
ATOM 746 O O . ASN A 1 91 ? 5.164 -1.330 5.113 1.00 84.81 91 ASN A O 1
ATOM 750 N N . LEU A 1 92 ? 5.553 -2.432 7.031 1.00 92.38 92 LEU A N 1
ATOM 751 C CA . LEU A 1 92 ? 4.379 -1.931 7.746 1.00 92.38 92 LEU A CA 1
ATOM 752 C C . LEU A 1 92 ? 4.707 -0.652 8.526 1.00 92.38 92 LEU A C 1
ATOM 754 O O . LEU A 1 92 ? 5.757 -0.559 9.159 1.00 92.38 92 LEU A O 1
ATOM 758 N N . LEU A 1 93 ? 3.796 0.317 8.483 1.00 94.56 93 LEU A N 1
ATOM 759 C CA . LEU A 1 93 ? 3.830 1.515 9.316 1.00 94.56 93 LEU A CA 1
ATOM 760 C C . LEU A 1 93 ? 3.430 1.180 10.753 1.00 94.56 93 LEU A C 1
ATOM 762 O O . LEU A 1 93 ? 2.473 0.430 10.973 1.00 94.56 93 LEU A O 1
ATOM 766 N N . SER A 1 94 ? 4.107 1.795 11.720 1.00 93.88 94 SER A N 1
ATOM 767 C CA . SER A 1 94 ? 3.648 1.820 13.109 1.00 93.88 94 SER A CA 1
ATOM 768 C C . SER A 1 94 ? 2.415 2.715 13.276 1.00 93.88 94 SER A C 1
ATOM 770 O O . SER A 1 94 ? 2.127 3.581 12.446 1.00 93.88 94 SER A O 1
ATOM 772 N N . ILE A 1 95 ? 1.682 2.542 14.381 1.00 94.75 95 ILE A N 1
ATOM 773 C CA . ILE A 1 95 ? 0.547 3.416 14.723 1.00 94.75 95 ILE A CA 1
ATOM 774 C C . ILE A 1 95 ? 1.007 4.876 14.831 1.00 94.75 95 ILE A C 1
ATOM 776 O O . ILE A 1 95 ? 0.281 5.782 14.424 1.00 94.75 95 ILE A O 1
ATOM 780 N N . GLU A 1 96 ? 2.203 5.110 15.362 1.00 94.81 96 GLU A N 1
ATOM 781 C CA . GLU A 1 96 ? 2.811 6.431 15.513 1.00 94.81 96 GLU A CA 1
ATOM 782 C C . GLU A 1 96 ? 3.101 7.061 14.144 1.00 94.81 96 GLU A C 1
ATOM 784 O O . GLU A 1 96 ? 2.654 8.179 13.892 1.00 94.81 96 GLU A O 1
ATOM 789 N N . GLU A 1 97 ? 3.724 6.319 13.218 1.00 95.25 97 GLU A N 1
ATOM 790 C CA . GLU A 1 97 ? 3.967 6.788 11.844 1.00 95.25 97 GLU A CA 1
ATOM 791 C C . GLU A 1 97 ? 2.649 7.105 11.113 1.00 95.25 97 GLU A C 1
ATOM 793 O O . GLU A 1 97 ? 2.577 8.060 10.335 1.00 95.25 97 GLU A O 1
ATOM 798 N N . ILE A 1 98 ? 1.591 6.319 11.347 1.00 95.94 98 ILE A N 1
ATOM 799 C CA . ILE A 1 98 ? 0.263 6.588 10.777 1.00 95.94 98 ILE A CA 1
ATOM 800 C C . ILE A 1 98 ? -0.301 7.895 11.344 1.00 95.94 98 ILE A C 1
ATOM 802 O O . ILE A 1 98 ? -0.757 8.734 10.569 1.00 95.94 98 ILE A O 1
ATOM 806 N N . LYS A 1 99 ? -0.250 8.101 12.667 1.00 94.62 99 LYS A N 1
ATOM 807 C CA . LYS A 1 99 ? -0.736 9.334 13.312 1.00 94.62 99 LYS A CA 1
ATOM 808 C C . LYS A 1 99 ? -0.022 10.570 12.783 1.00 94.62 99 LYS A C 1
ATOM 810 O O . LYS A 1 99 ? -0.686 11.525 12.407 1.00 94.62 99 LYS A O 1
ATOM 815 N N . GLU A 1 100 ? 1.303 10.535 12.686 1.00 94.06 100 GLU A N 1
ATOM 816 C CA . GLU A 1 100 ? 2.087 11.652 12.151 1.00 94.06 100 GLU A CA 1
ATOM 817 C C . GLU A 1 100 ? 1.688 12.012 10.715 1.00 94.06 100 GLU A C 1
ATOM 819 O O . GLU A 1 100 ? 1.637 13.188 10.350 1.00 94.06 100 GLU A O 1
ATOM 824 N N . ARG A 1 101 ? 1.398 11.006 9.881 1.00 92.56 101 ARG A N 1
ATOM 825 C CA . ARG A 1 101 ? 0.932 11.219 8.504 1.00 92.56 101 ARG A CA 1
ATOM 826 C C . ARG A 1 101 ? -0.474 11.809 8.466 1.00 92.56 101 ARG A C 1
ATOM 828 O O . ARG A 1 101 ? -0.697 12.743 7.703 1.00 92.56 101 ARG A O 1
ATOM 835 N N . LEU A 1 102 ? -1.398 11.296 9.280 1.00 91.25 102 LEU A N 1
ATOM 836 C CA . LEU A 1 102 ? -2.757 11.837 9.383 1.00 91.25 102 LEU A CA 1
ATOM 837 C C . LEU A 1 102 ? -2.732 13.288 9.874 1.00 91.25 102 LEU A C 1
ATOM 839 O O . LEU A 1 102 ? -3.368 14.141 9.264 1.00 91.25 102 LEU A O 1
ATOM 843 N N . ASP A 1 103 ? -1.932 13.589 10.896 1.00 90.12 103 ASP A N 1
ATOM 844 C CA . ASP A 1 103 ? -1.750 14.943 11.416 1.00 90.12 103 ASP A CA 1
ATOM 845 C C . ASP A 1 103 ? -1.260 15.907 10.335 1.00 90.12 103 ASP A C 1
ATOM 847 O O . ASP A 1 103 ? -1.790 17.006 10.219 1.00 90.12 103 ASP A O 1
ATOM 851 N N . LYS A 1 104 ? -0.287 15.505 9.510 1.00 88.94 104 LYS A N 1
ATOM 852 C CA . LYS A 1 104 ? 0.192 16.330 8.387 1.00 88.94 104 LYS A CA 1
ATOM 853 C C . LYS A 1 104 ? -0.901 16.589 7.351 1.00 88.94 104 LYS A C 1
ATOM 855 O O . LYS A 1 104 ? -1.009 17.709 6.866 1.00 88.94 104 LYS A O 1
ATOM 860 N N . ILE A 1 105 ? -1.702 15.573 7.030 1.00 86.94 105 ILE A N 1
ATOM 861 C CA . ILE A 1 105 ? -2.798 15.685 6.058 1.00 86.94 105 ILE A CA 1
ATOM 862 C C . ILE A 1 105 ? -3.894 16.622 6.581 1.00 86.94 105 ILE A C 1
ATOM 864 O O . ILE A 1 105 ? -4.362 17.479 5.839 1.00 86.94 105 ILE A O 1
ATOM 868 N N . PHE A 1 106 ? -4.289 16.490 7.850 1.00 82.75 106 PHE A N 1
ATOM 869 C CA . PHE A 1 106 ? -5.410 17.251 8.407 1.00 82.75 106 PHE A CA 1
ATOM 870 C C . PHE A 1 106 ? -5.021 18.640 8.936 1.00 82.75 106 PHE A C 1
ATOM 872 O O . PHE A 1 106 ? -5.804 19.568 8.776 1.00 82.75 106 PHE A O 1
ATOM 879 N N . LYS A 1 107 ? -3.817 18.831 9.495 1.00 77.19 107 LYS A N 1
ATOM 880 C CA . LYS A 1 107 ? -3.326 20.158 9.932 1.00 77.19 107 LYS A CA 1
ATOM 881 C C . LYS A 1 107 ? -2.824 21.009 8.766 1.00 77.19 107 LYS A C 1
ATOM 883 O O . LYS A 1 107 ? -2.890 22.230 8.828 1.00 77.19 107 LYS A O 1
ATOM 888 N N . GLY A 1 108 ? -2.347 20.380 7.688 1.00 57.22 108 GLY A N 1
ATOM 889 C CA . GLY A 1 108 ? -1.946 21.086 6.469 1.00 57.22 108 GLY A CA 1
ATOM 890 C C . GLY A 1 108 ? -3.094 21.850 5.798 1.00 57.22 108 GLY A C 1
ATOM 891 O O . GLY A 1 108 ? -2.836 22.857 5.153 1.00 57.22 108 GLY A O 1
ATOM 892 N N . GLY A 1 109 ? -4.348 21.425 6.001 1.00 51.03 109 GLY A N 1
ATOM 893 C CA . GLY A 1 109 ? -5.539 22.092 5.458 1.00 51.03 109 GLY A CA 1
ATOM 894 C C . GLY A 1 109 ? -6.071 23.273 6.283 1.00 51.03 109 GLY A C 1
ATOM 895 O O . GLY A 1 109 ? -6.936 24.000 5.801 1.00 51.03 109 GLY A O 1
ATOM 896 N N . GLU A 1 110 ? -5.579 23.493 7.508 1.00 49.41 110 GLU A N 1
ATOM 897 C CA . GLU A 1 110 ? -6.018 24.624 8.346 1.00 49.41 110 GLU A CA 1
ATOM 898 C C . GLU A 1 110 ? -5.270 25.928 8.020 1.00 49.41 110 GLU A C 1
ATOM 900 O O . GLU A 1 110 ? -5.807 27.008 8.244 1.00 49.41 110 GLU A O 1
ATOM 905 N N . ASN A 1 111 ? -4.077 25.853 7.418 1.00 46.56 111 ASN A N 1
ATOM 906 C CA . ASN A 1 111 ? -3.276 27.038 7.079 1.00 46.56 111 ASN A CA 1
ATOM 907 C C . ASN A 1 111 ? -3.634 27.687 5.729 1.00 46.56 111 ASN A C 1
ATOM 909 O O . ASN A 1 111 ? -3.166 28.787 5.461 1.00 46.56 111 ASN A O 1
ATOM 913 N N . GLU A 1 112 ? -4.454 27.052 4.885 1.00 46.44 112 GLU A N 1
ATOM 914 C CA . GLU A 1 112 ? -4.872 27.627 3.590 1.00 46.44 112 GLU A CA 1
ATOM 915 C C . GLU A 1 112 ? -6.177 28.447 3.673 1.00 46.44 112 GLU A C 1
ATOM 917 O O . GLU A 1 112 ? -6.549 29.099 2.704 1.00 46.44 112 GLU A O 1
ATOM 922 N N . ASN A 1 113 ? -6.856 28.472 4.828 1.00 44.22 113 ASN A N 1
ATOM 923 C CA . ASN A 1 113 ? -8.131 29.187 5.022 1.00 44.22 113 ASN A CA 1
ATOM 924 C C . ASN A 1 113 ? -8.034 30.426 5.937 1.00 44.22 113 ASN A C 1
ATOM 926 O O . ASN A 1 113 ? -9.059 30.928 6.395 1.00 44.22 113 ASN A O 1
ATOM 930 N N . VAL A 1 114 ? -6.826 30.923 6.225 1.00 43.22 114 VAL A N 1
ATOM 931 C CA . VAL A 1 114 ? -6.611 32.103 7.089 1.00 43.22 114 VAL A CA 1
ATOM 932 C C . VAL A 1 114 ? -5.891 33.227 6.341 1.00 43.22 114 VAL A C 1
ATOM 934 O O . VAL A 1 114 ? -5.111 33.950 6.929 1.00 43.22 114 VAL A O 1
ATOM 937 N N . GLU A 1 115 ? -6.148 33.406 5.047 1.00 45.00 115 GLU A N 1
ATOM 938 C CA . GLU A 1 115 ? -5.923 34.691 4.369 1.00 45.00 115 GLU A CA 1
ATOM 939 C C . GLU A 1 115 ? -7.043 34.887 3.333 1.00 45.00 115 GLU A C 1
ATOM 941 O O . GLU A 1 115 ? -6.947 34.471 2.180 1.00 45.00 115 GLU A O 1
ATOM 946 N N . SER A 1 116 ? -8.166 35.463 3.771 1.00 37.41 116 SER A N 1
ATOM 947 C CA . SER A 1 116 ? -9.185 36.091 2.914 1.00 37.41 116 SER A CA 1
ATOM 948 C C . SER A 1 116 ? -9.556 37.444 3.496 1.00 37.41 116 SER A C 1
ATOM 950 O O . SER A 1 116 ? -9.766 37.495 4.730 1.00 37.41 116 SER A O 1
#

Radius of gyration: 18.37 Å; Cα contacts (8 Å, |Δi|>4): 109; chains: 1; bounding box: 36×48×44 Å